Protein AF-A0A9Q0STT8-F1 (afdb_monomer)

InterPro domains:
  IPR005477 Deoxyxylulose-5-phosphate synthase [PF13292] (14-103)
  IPR005477 Deoxyxylulose-5-phosphate synthase [PTHR43322] (15-103)
  IPR029061 Thiamin diphosphate-binding fold [SSF52518] (14-103)

Radius of gyration: 13.48 Å; Cα contacts (8 Å, |Δi|>4): 122; chains: 1; bounding box: 39×24×30 Å

Secondary structure (DSSP, 8-state):
--HHHHHHHHHTTTTT-SSHHHHHHTHHHHHHHHHHS-TTTS----SSSTT-HHHHIIIIIGGGGGGBTSTTSB-SS--GGG-TT--S---STT-HHHHHHHHHHS--

pLDDT: mean 79.93, std 11.66, range [47.59, 95.06]

Solvent-accessible surface area (backbone atoms only — not comparable to full-atom values): 6448 Å² total; per-residue (Å²): 134,61,70,70,58,53,51,55,63,53,60,72,49,72,83,71,72,72,55,54,70,58,17,63,77,36,39,66,61,45,52,48,50,64,68,77,41,61,67,60,79,44,80,61,82,59,64,28,11,54,41,41,56,52,49,43,41,73,71,77,38,51,88,50,55,87,34,48,76,41,92,95,43,36,66,70,36,38,34,47,96,80,35,82,63,24,71,52,69,37,70,58,74,85,48,46,65,64,48,47,54,49,47,74,78,50,77,129

Sequence (108 aa):
MSVFVLFRNMSRKGQIGGHLGSSLGVVELTVILHYVFNSPQDKILWDVGHQAYPHKILTGRRNKMHTIRQTNGLDDFTKRSKSEYDCFGTGHNSTNISAGLGTDLCPF

Structure (mmCIF, N/CA/C/O backbone):
data_AF-A0A9Q0STT8-F1
#
_entry.id   AF-A0A9Q0STT8-F1
#
loop_
_atom_site.group_PDB
_atom_site.id
_atom_site.type_symbol
_atom_site.label_atom_id
_atom_site.label_alt_id
_atom_site.label_comp_id
_atom_site.label_asym_id
_atom_site.label_entity_id
_atom_site.label_seq_id
_atom_site.pdbx_PDB_ins_code
_atom_site.Cartn_x
_atom_site.Cartn_y
_atom_site.Cartn_z
_atom_site.occupancy
_atom_site.B_iso_or_equiv
_atom_site.auth_seq_id
_atom_site.auth_comp_id
_atom_site.auth_asym_id
_atom_site.auth_atom_id
_atom_site.pdbx_PDB_model_num
ATOM 1 N N . MET A 1 1 ? -9.218 -9.811 -11.837 1.00 57.53 1 MET A N 1
ATOM 2 C CA . MET A 1 1 ? -10.231 -8.822 -11.385 1.00 57.53 1 MET A CA 1
ATOM 3 C C . MET A 1 1 ? -10.221 -7.659 -12.372 1.00 57.53 1 MET A C 1
ATOM 5 O O . MET A 1 1 ? -9.147 -7.140 -12.620 1.00 57.53 1 MET A O 1
ATOM 9 N N . SER A 1 2 ? -11.355 -7.285 -12.979 1.00 67.44 2 SER A N 1
ATOM 10 C CA . SER A 1 2 ? -11.391 -6.191 -13.974 1.00 67.44 2 SER A CA 1
ATOM 11 C C . SER A 1 2 ? -11.210 -4.815 -13.313 1.00 67.44 2 SER A C 1
ATOM 13 O O . SER A 1 2 ? -11.763 -4.574 -12.237 1.00 67.44 2 SER A O 1
ATOM 15 N N . VAL A 1 3 ? -10.474 -3.908 -13.967 1.00 67.88 3 VAL A N 1
ATOM 16 C CA . VAL A 1 3 ? -10.230 -2.512 -13.539 1.00 67.88 3 VAL A CA 1
ATOM 17 C C . VAL A 1 3 ? -11.540 -1.794 -13.200 1.00 67.88 3 VAL A C 1
ATOM 19 O O . VAL A 1 3 ? -11.644 -1.121 -12.175 1.00 67.88 3 VAL A O 1
ATOM 22 N N . PHE A 1 4 ? -12.589 -2.046 -13.985 1.00 67.38 4 PHE A N 1
ATOM 23 C CA . PHE A 1 4 ? -13.916 -1.468 -13.778 1.00 67.38 4 PHE A CA 1
ATOM 24 C C . PHE A 1 4 ? -14.537 -1.866 -12.428 1.00 67.38 4 PHE A C 1
ATOM 26 O O . PHE A 1 4 ? -15.201 -1.068 -11.766 1.00 67.38 4 PHE A O 1
ATOM 33 N N . VAL A 1 5 ? -14.278 -3.094 -11.966 1.00 70.19 5 VAL A N 1
ATOM 34 C CA . VAL A 1 5 ? -14.736 -3.573 -10.655 1.00 70.19 5 VAL A CA 1
ATOM 35 C C . VAL A 1 5 ? -13.985 -2.853 -9.539 1.00 70.19 5 VAL A C 1
ATOM 37 O O . VAL A 1 5 ? -14.598 -2.487 -8.537 1.00 70.19 5 VAL A O 1
ATOM 40 N N . LEU A 1 6 ? -12.682 -2.606 -9.697 1.00 72.06 6 LEU A N 1
ATOM 41 C CA . LEU A 1 6 ? -11.889 -1.890 -8.698 1.00 72.06 6 LEU A CA 1
ATOM 42 C C . LEU A 1 6 ? -12.351 -0.436 -8.561 1.00 72.06 6 LEU A C 1
ATOM 44 O O . LEU A 1 6 ? -12.641 -0.001 -7.446 1.00 72.06 6 LEU A O 1
ATOM 48 N N . PHE A 1 7 ? -12.551 0.254 -9.688 1.00 69.75 7 PHE A N 1
ATOM 49 C CA . PHE A 1 7 ? -13.137 1.595 -9.722 1.00 69.75 7 PHE A CA 1
ATOM 50 C C . PHE A 1 7 ? -14.475 1.643 -8.984 1.00 69.75 7 PHE A C 1
ATOM 52 O O . PHE A 1 7 ? -14.648 2.452 -8.077 1.00 69.75 7 PHE A O 1
ATOM 59 N N . ARG A 1 8 ? -15.391 0.707 -9.266 1.00 69.00 8 ARG A N 1
ATOM 60 C CA . ARG A 1 8 ? -16.704 0.662 -8.600 1.00 69.00 8 ARG A CA 1
ATOM 61 C C . ARG A 1 8 ? -16.615 0.426 -7.090 1.00 69.00 8 ARG A C 1
ATOM 63 O O . ARG A 1 8 ? -17.426 0.967 -6.339 1.00 69.00 8 ARG A O 1
ATOM 70 N N . ASN A 1 9 ? -15.648 -0.375 -6.633 1.00 69.12 9 ASN A N 1
ATOM 71 C CA . ASN A 1 9 ? -15.402 -0.576 -5.201 1.00 69.12 9 ASN A CA 1
ATOM 72 C C . ASN A 1 9 ? -14.864 0.695 -4.528 1.00 69.12 9 ASN A C 1
ATOM 74 O O . ASN A 1 9 ? -15.179 0.934 -3.365 1.00 69.12 9 ASN A O 1
ATOM 78 N N . MET A 1 10 ? -14.098 1.517 -5.248 1.00 70.00 10 MET A N 1
ATOM 79 C CA . MET A 1 10 ? -13.580 2.778 -4.719 1.00 70.00 10 MET A CA 1
ATOM 80 C C . MET A 1 10 ? -14.598 3.916 -4.779 1.00 70.00 10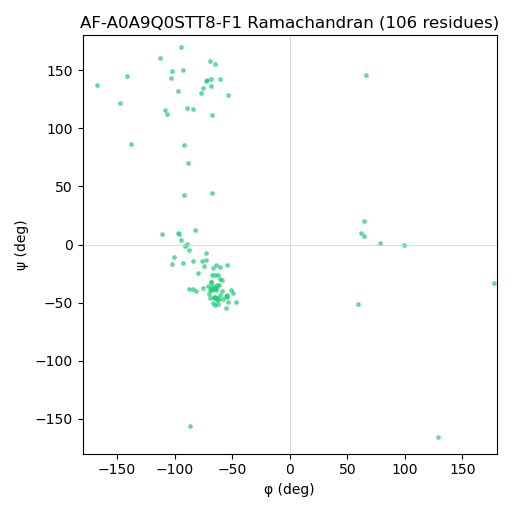 MET A C 1
ATOM 82 O O . MET A 1 10 ? -14.733 4.641 -3.802 1.00 70.00 10 MET A O 1
ATOM 86 N N . SER A 1 11 ? -15.387 4.041 -5.849 1.00 60.06 11 SER A N 1
ATOM 87 C CA . SER A 1 11 ? -16.423 5.080 -5.961 1.00 60.06 11 SER A CA 1
ATOM 88 C C . SER A 1 11 ? -17.487 4.979 -4.861 1.00 60.06 11 SER A C 1
ATOM 90 O O . SER A 1 11 ? -17.991 6.002 -4.405 1.00 60.06 11 SER A O 1
ATOM 92 N N . ARG A 1 12 ? -17.773 3.771 -4.343 1.00 60.12 12 ARG A N 1
ATOM 93 C CA . ARG A 1 12 ? -18.653 3.579 -3.169 1.00 60.12 12 ARG A CA 1
ATOM 94 C C . ARG A 1 12 ? -18.147 4.267 -1.894 1.00 60.12 12 ARG A C 1
ATOM 96 O O . ARG A 1 12 ? -18.937 4.495 -0.987 1.00 60.12 12 ARG A O 1
ATOM 103 N N . LYS A 1 13 ? -16.861 4.621 -1.815 1.00 58.97 13 LYS A N 1
ATOM 104 C CA . LYS A 1 13 ? -16.275 5.352 -0.684 1.00 58.97 13 LYS A CA 1
ATOM 105 C C . LYS A 1 13 ? -16.328 6.873 -0.799 1.00 58.97 13 LYS A C 1
ATOM 107 O O . LYS A 1 13 ? -15.902 7.537 0.144 1.00 58.97 13 LYS A O 1
ATOM 112 N N . GLY A 1 14 ? -16.884 7.432 -1.877 1.00 53.88 14 GLY A N 1
ATOM 113 C CA . GLY A 1 14 ? -17.055 8.885 -2.020 1.00 53.88 14 GLY A CA 1
ATOM 114 C C . GLY A 1 14 ? -17.812 9.548 -0.857 1.00 53.88 14 GLY A C 1
ATOM 115 O O . GLY A 1 14 ? -17.678 10.746 -0.654 1.00 53.88 14 GLY A O 1
ATOM 116 N N . GLN A 1 15 ? -18.540 8.769 -0.048 1.00 47.59 15 GLN A N 1
ATOM 117 C CA . GLN A 1 15 ? -19.290 9.240 1.120 1.00 47.59 15 GLN A CA 1
ATOM 118 C C . GLN A 1 15 ? -18.465 9.377 2.419 1.00 47.59 15 GLN A C 1
ATOM 120 O O . GLN A 1 15 ? -18.949 10.000 3.355 1.00 47.59 15 GLN A O 1
ATOM 125 N N . ILE A 1 16 ? -17.248 8.816 2.512 1.00 51.16 16 ILE A N 1
ATOM 126 C CA . ILE A 1 16 ? -16.497 8.719 3.791 1.00 51.16 16 ILE A CA 1
ATOM 127 C C . ILE A 1 16 ? -15.403 9.803 3.922 1.00 51.16 16 ILE A C 1
ATOM 129 O O . ILE A 1 16 ? -14.855 10.012 5.001 1.00 51.16 16 ILE A O 1
ATOM 133 N N . GLY A 1 17 ? -15.101 10.541 2.846 1.00 54.66 17 GLY A N 1
ATOM 134 C CA . GLY A 1 17 ? -14.025 11.538 2.826 1.00 54.66 17 GLY A CA 1
ATOM 135 C C . GLY A 1 17 ? -12.620 10.924 2.967 1.00 54.66 17 GLY A C 1
ATOM 136 O O . GLY A 1 17 ? -12.401 9.924 3.654 1.00 54.66 17 GLY A O 1
ATOM 137 N N . GLY A 1 18 ? -11.634 11.521 2.299 1.00 61.88 18 GLY A N 1
ATOM 138 C CA . GLY A 1 18 ? -10.235 11.076 2.335 1.00 61.88 18 GLY A CA 1
ATOM 139 C C . GLY A 1 18 ? -9.629 10.890 0.947 1.00 61.88 18 GLY A C 1
ATOM 140 O O . GLY A 1 18 ? -10.191 11.352 -0.043 1.00 61.88 18 GLY A O 1
ATOM 141 N N . HIS A 1 19 ? -8.479 10.212 0.898 1.00 67.12 19 HIS A N 1
ATOM 142 C CA . HIS A 1 19 ? -7.533 10.076 -0.224 1.00 67.12 19 HIS A CA 1
ATOM 143 C C . HIS A 1 19 ? -8.049 9.276 -1.444 1.00 67.12 19 HIS A C 1
ATOM 145 O O . HIS A 1 19 ? -7.371 8.423 -2.020 1.00 67.12 19 HIS A O 1
ATOM 151 N N . LEU A 1 20 ? -9.287 9.549 -1.849 1.00 71.06 20 LEU A N 1
ATOM 152 C CA . LEU A 1 20 ? -9.976 8.913 -2.960 1.00 71.06 20 LEU A CA 1
ATOM 153 C C . LEU A 1 20 ? -9.368 9.333 -4.301 1.00 71.06 20 LEU A C 1
ATOM 155 O O . LEU A 1 20 ? -9.165 8.484 -5.160 1.00 71.06 20 LEU A O 1
ATOM 159 N N . GLY A 1 21 ? -9.046 10.622 -4.464 1.00 71.12 21 GLY A N 1
ATOM 160 C CA . GLY A 1 21 ? -8.467 11.158 -5.700 1.00 71.12 21 GLY A CA 1
ATOM 161 C C . GLY A 1 21 ? -7.100 10.551 -6.017 1.00 71.12 21 GLY A C 1
ATOM 162 O O . GLY A 1 21 ? -6.884 10.051 -7.117 1.00 71.12 21 GLY A O 1
ATOM 163 N N . SER A 1 22 ? -6.210 10.496 -5.023 1.00 76.38 22 SER A N 1
ATOM 164 C CA . SER A 1 22 ? -4.891 9.865 -5.159 1.00 76.38 22 SER A CA 1
ATOM 165 C C . SER A 1 22 ? -4.993 8.356 -5.390 1.00 76.38 22 SER A C 1
ATOM 167 O O . SER A 1 22 ? -4.253 7.811 -6.200 1.00 76.38 22 SER A O 1
ATOM 169 N N . SER A 1 23 ? -5.940 7.679 -4.730 1.00 81.25 23 SER A N 1
ATOM 170 C CA . SER A 1 23 ? -6.182 6.246 -4.933 1.00 81.25 23 SER A CA 1
ATOM 171 C C . SER A 1 23 ? -6.753 5.931 -6.321 1.00 81.25 23 SER A C 1
ATOM 173 O O . SER A 1 23 ? -6.363 4.931 -6.919 1.00 81.25 23 SER A O 1
ATOM 175 N N . LEU A 1 24 ? -7.657 6.767 -6.854 1.00 83.56 24 LEU A N 1
ATOM 176 C CA . LEU A 1 24 ? -8.231 6.622 -8.202 1.00 83.56 24 LEU A CA 1
ATOM 177 C C . LEU A 1 24 ? -7.168 6.769 -9.295 1.00 83.56 24 LEU A C 1
ATOM 179 O O . LEU A 1 24 ? -7.179 5.993 -10.246 1.00 83.56 24 LEU A O 1
ATOM 183 N N . GLY A 1 25 ? -6.222 7.697 -9.125 1.00 85.31 25 GLY A N 1
ATOM 184 C CA . GLY A 1 25 ? -5.141 7.925 -10.087 1.00 85.31 25 GLY A CA 1
ATOM 185 C C . GLY A 1 25 ? -4.142 6.770 -10.221 1.00 85.31 25 GLY A C 1
ATOM 186 O O . GLY A 1 25 ? -3.468 6.672 -11.240 1.00 85.31 25 GLY A O 1
ATOM 187 N N . VAL A 1 26 ? -4.057 5.870 -9.234 1.00 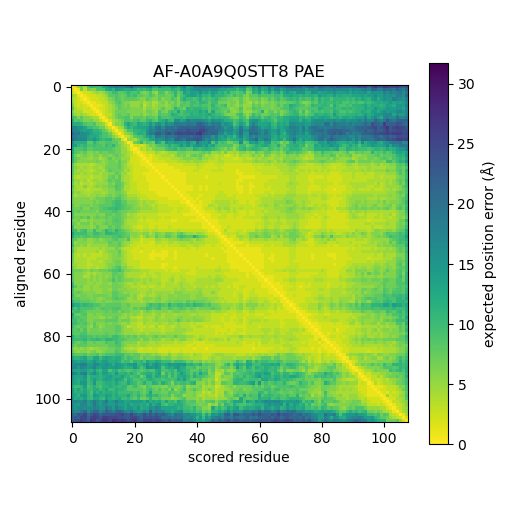89.44 26 VAL A N 1
ATOM 188 C CA . VAL A 1 26 ? -3.102 4.743 -9.241 1.00 89.44 26 VAL A CA 1
ATOM 189 C C . VAL A 1 26 ? -3.766 3.377 -9.415 1.00 89.44 26 VAL A C 1
ATOM 191 O O . VAL A 1 26 ? -3.102 2.353 -9.258 1.00 89.44 26 VAL A O 1
ATOM 194 N N . VAL A 1 27 ? -5.065 3.319 -9.730 1.00 89.62 27 VAL A N 1
ATOM 195 C CA . VAL A 1 27 ? -5.803 2.051 -9.889 1.00 89.62 27 VAL A CA 1
ATOM 196 C C . VAL A 1 27 ? -5.138 1.136 -10.905 1.00 89.62 27 VAL A C 1
ATOM 198 O O . VAL A 1 27 ? -4.833 -0.013 -10.589 1.00 89.62 27 VAL A O 1
ATOM 201 N N . GLU A 1 28 ? -4.916 1.646 -12.112 1.00 89.69 28 GLU A N 1
ATOM 202 C CA . GLU A 1 28 ? -4.370 0.866 -13.222 1.00 89.69 28 GLU A CA 1
ATOM 203 C C . GLU A 1 28 ? -2.934 0.444 -12.931 1.00 89.69 28 GLU A C 1
ATOM 205 O O . GLU A 1 28 ? -2.610 -0.736 -13.049 1.00 89.69 28 GLU A O 1
ATOM 210 N N . LEU A 1 29 ? -2.119 1.375 -12.426 1.00 91.50 29 LEU A N 1
ATOM 211 C CA . LEU A 1 29 ? -0.759 1.092 -11.976 1.00 91.50 29 LEU A CA 1
ATOM 212 C C . LEU A 1 29 ? -0.741 -0.039 -10.943 1.00 91.50 29 LEU A C 1
ATOM 214 O O . LEU A 1 29 ? 0.048 -0.968 -11.054 1.00 91.50 29 LEU A O 1
ATOM 218 N N . THR A 1 30 ? -1.641 -0.000 -9.962 1.00 92.25 30 THR A N 1
ATOM 219 C CA . THR A 1 30 ? -1.692 -1.014 -8.905 1.00 92.25 30 THR A CA 1
ATOM 220 C C . THR A 1 30 ? -2.080 -2.387 -9.450 1.00 92.25 30 THR A C 1
ATOM 222 O O . THR A 1 30 ? -1.535 -3.395 -9.007 1.00 92.25 30 THR A O 1
ATOM 225 N N . VAL A 1 31 ? -3.008 -2.442 -10.410 1.00 91.94 31 VAL A N 1
ATOM 226 C CA . VAL A 1 31 ? -3.381 -3.694 -11.083 1.00 91.94 31 VAL A CA 1
ATOM 227 C C . VAL A 1 31 ? -2.201 -4.247 -11.876 1.00 91.94 31 VAL A C 1
ATOM 229 O O . VAL A 1 31 ? -1.924 -5.436 -11.766 1.00 91.94 31 VAL A O 1
ATOM 232 N N . ILE A 1 32 ? -1.492 -3.400 -12.626 1.00 93.00 32 ILE A N 1
ATOM 233 C CA . ILE A 1 32 ? -0.320 -3.809 -13.409 1.00 93.00 32 ILE A CA 1
ATOM 234 C C . ILE A 1 32 ? 0.788 -4.319 -12.488 1.00 93.00 32 ILE A C 1
ATOM 236 O O . ILE A 1 32 ? 1.321 -5.394 -12.733 1.00 93.00 32 ILE A O 1
ATOM 240 N N . LEU A 1 33 ? 1.096 -3.610 -11.399 1.00 92.69 33 LEU A N 1
ATOM 241 C CA . LEU A 1 33 ? 2.121 -4.036 -10.444 1.00 92.69 33 LEU A CA 1
ATOM 242 C C . LEU A 1 33 ? 1.812 -5.417 -9.857 1.00 92.69 33 LEU A C 1
ATOM 244 O O . LEU A 1 33 ? 2.676 -6.280 -9.867 1.00 92.69 33 LEU A O 1
ATOM 248 N N . HIS A 1 34 ? 0.577 -5.659 -9.412 1.00 93.25 34 HIS A N 1
ATOM 249 C CA . HIS A 1 34 ? 0.166 -6.972 -8.888 1.00 93.25 34 HIS A CA 1
ATOM 250 C C . HIS A 1 34 ? -0.008 -8.054 -9.958 1.00 93.25 34 HIS A C 1
ATOM 252 O O . HIS A 1 34 ? -0.169 -9.221 -9.621 1.00 93.25 34 HIS A O 1
ATOM 258 N N . TYR A 1 35 ? -0.042 -7.677 -11.235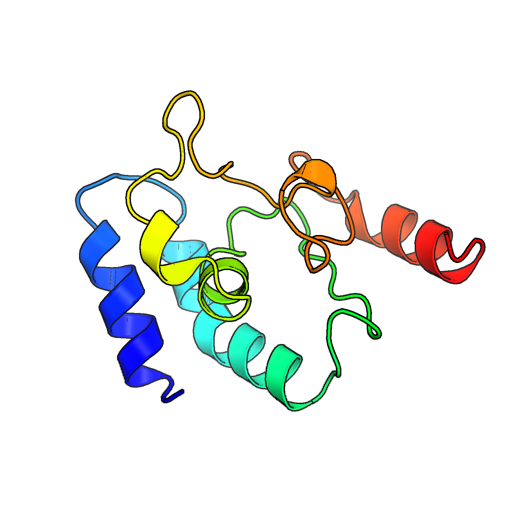 1.00 92.31 35 TYR A N 1
ATOM 259 C CA . TYR A 1 35 ? -0.064 -8.623 -12.345 1.00 92.31 35 TYR A CA 1
ATOM 260 C C . TYR A 1 35 ? 1.351 -9.032 -12.771 1.00 92.31 35 TYR A C 1
ATOM 262 O O . TYR A 1 35 ? 1.575 -10.184 -13.124 1.00 92.31 35 TYR A O 1
ATOM 270 N N . VAL A 1 36 ? 2.291 -8.083 -12.756 1.00 95.06 36 VAL A N 1
ATOM 271 C CA . VAL A 1 36 ? 3.683 -8.284 -13.184 1.00 95.06 36 VAL A CA 1
ATOM 272 C C . VAL A 1 36 ? 4.542 -8.871 -12.062 1.00 95.06 36 VAL A C 1
ATOM 274 O O . VAL A 1 36 ? 5.392 -9.711 -12.337 1.00 95.06 36 VAL A O 1
ATOM 277 N N . PHE A 1 37 ? 4.324 -8.444 -10.816 1.00 92.75 37 PHE A N 1
ATOM 278 C CA . PHE A 1 37 ? 5.093 -8.878 -9.650 1.00 92.75 37 PHE A CA 1
ATOM 279 C C . PHE A 1 37 ? 4.326 -9.899 -8.804 1.00 92.75 37 PHE A C 1
ATOM 281 O O . PHE A 1 37 ? 3.122 -9.768 -8.574 1.00 92.75 37 PHE A O 1
ATOM 288 N N . ASN A 1 38 ? 5.051 -10.871 -8.255 1.00 89.50 38 ASN A N 1
ATOM 289 C CA . ASN A 1 38 ? 4.534 -11.916 -7.377 1.00 89.50 38 ASN A CA 1
ATOM 290 C C . ASN A 1 38 ? 4.564 -11.468 -5.909 1.00 89.50 38 ASN A C 1
ATOM 292 O O . ASN A 1 38 ? 5.332 -11.965 -5.085 1.00 89.50 38 ASN A O 1
ATOM 296 N N . SER A 1 39 ? 3.708 -10.514 -5.548 1.00 89.06 39 SER A N 1
ATOM 297 C CA . SER A 1 39 ? 3.533 -10.121 -4.143 1.00 89.06 39 SER A CA 1
ATOM 298 C C . SER A 1 39 ? 2.857 -11.259 -3.346 1.00 89.06 39 SER A C 1
ATOM 300 O O . SER A 1 39 ? 1.900 -11.842 -3.859 1.00 89.06 39 SER A O 1
ATOM 302 N N . PRO A 1 40 ? 3.301 -11.607 -2.115 1.00 89.38 40 PRO A N 1
ATOM 303 C CA . PRO A 1 40 ? 4.200 -10.857 -1.226 1.00 89.38 40 PRO A CA 1
ATOM 304 C C . PRO A 1 40 ? 5.695 -11.214 -1.323 1.00 89.38 40 PRO A C 1
ATOM 306 O O . PRO A 1 40 ? 6.481 -10.684 -0.529 1.00 89.38 40 PRO A O 1
ATOM 309 N N . GLN A 1 41 ? 6.105 -12.107 -2.234 1.00 88.50 41 GLN A N 1
ATOM 310 C CA . GLN A 1 41 ? 7.529 -12.413 -2.437 1.00 88.50 41 GLN A CA 1
ATOM 311 C C . GLN A 1 41 ? 8.253 -11.169 -2.957 1.00 88.50 41 GLN A C 1
ATOM 313 O O . GLN A 1 41 ? 9.184 -10.687 -2.312 1.00 88.50 41 GLN A O 1
ATOM 318 N N . ASP A 1 42 ? 7.716 -10.579 -4.024 1.00 89.12 42 ASP A N 1
ATOM 319 C CA . ASP A 1 42 ? 8.152 -9.284 -4.528 1.00 89.12 42 ASP A CA 1
ATOM 320 C C . ASP A 1 42 ? 7.585 -8.154 -3.661 1.00 89.12 42 ASP A C 1
ATOM 322 O O . ASP A 1 42 ? 6.381 -8.089 -3.359 1.00 89.12 42 ASP A O 1
ATOM 326 N N . LYS A 1 43 ? 8.470 -7.247 -3.241 1.00 88.00 43 LYS A N 1
ATOM 327 C CA . LYS A 1 43 ? 8.134 -6.161 -2.320 1.00 88.00 43 LYS A CA 1
ATOM 328 C C . LYS A 1 43 ? 7.663 -4.936 -3.096 1.00 88.00 43 LYS A C 1
ATOM 330 O O . LYS A 1 43 ? 8.414 -4.333 -3.853 1.00 88.00 43 LYS A O 1
ATOM 335 N N . ILE A 1 44 ? 6.409 -4.544 -2.873 1.00 90.06 44 ILE A N 1
ATOM 336 C CA . ILE A 1 44 ? 5.811 -3.346 -3.474 1.00 90.06 44 ILE A CA 1
ATOM 337 C C . ILE A 1 44 ? 5.693 -2.279 -2.387 1.00 90.06 44 ILE A C 1
ATOM 339 O O . ILE A 1 44 ? 4.899 -2.415 -1.454 1.00 90.06 44 ILE A O 1
ATOM 343 N N . LEU A 1 45 ? 6.474 -1.205 -2.511 1.00 88.62 45 LEU A N 1
ATOM 344 C CA . LEU A 1 45 ? 6.459 -0.091 -1.565 1.00 88.62 45 LEU A CA 1
ATOM 345 C C . LEU A 1 45 ? 5.580 1.056 -2.075 1.00 88.62 45 LEU A C 1
ATOM 347 O O . LEU A 1 45 ? 5.720 1.519 -3.205 1.00 88.62 45 LEU A O 1
ATOM 351 N N . TRP A 1 46 ? 4.712 1.558 -1.198 1.00 88.25 46 TRP A N 1
ATOM 352 C CA . TRP A 1 46 ? 3.890 2.743 -1.438 1.00 88.25 46 TRP A CA 1
ATOM 353 C C . TRP A 1 46 ? 4.409 3.898 -0.590 1.00 88.25 46 TRP A C 1
ATOM 355 O O . TRP A 1 46 ? 4.338 3.823 0.629 1.00 88.25 46 TRP A O 1
ATOM 365 N N . ASP A 1 47 ? 4.909 4.976 -1.194 1.00 85.31 47 ASP A N 1
ATOM 366 C CA . ASP A 1 47 ? 5.330 6.138 -0.399 1.00 85.31 47 ASP A CA 1
ATOM 367 C C . ASP A 1 47 ? 4.130 6.898 0.158 1.00 85.31 47 ASP A C 1
ATOM 369 O O . ASP A 1 47 ? 3.120 7.044 -0.534 1.00 85.31 47 ASP A O 1
ATOM 373 N N . VAL A 1 48 ? 4.233 7.382 1.397 1.00 83.25 48 VAL A N 1
ATOM 374 C CA . VAL A 1 48 ? 3.131 7.903 2.228 1.00 83.25 48 VAL A CA 1
ATOM 375 C C . VAL A 1 48 ? 2.016 6.870 2.481 1.00 83.25 48 VAL A C 1
ATOM 377 O O . VAL A 1 48 ? 1.675 6.636 3.634 1.00 83.25 48 VAL A O 1
ATOM 380 N N . GLY A 1 49 ? 1.469 6.209 1.453 1.00 81.12 49 GLY A N 1
ATOM 381 C CA . GLY A 1 49 ? 0.563 5.051 1.531 1.00 81.12 49 GLY A CA 1
ATOM 382 C C . GLY A 1 49 ? -0.927 5.368 1.384 1.00 81.12 49 GLY A C 1
ATOM 383 O O . GLY A 1 49 ? -1.757 4.461 1.410 1.00 81.12 49 GLY A O 1
ATOM 384 N N . HIS A 1 50 ? -1.286 6.637 1.204 1.00 85.06 50 HIS A N 1
ATOM 385 C CA . HIS A 1 50 ? -2.675 7.091 1.097 1.00 85.06 50 HIS A CA 1
ATOM 386 C C . HIS A 1 50 ? -3.343 6.747 -0.244 1.00 85.06 50 HIS A C 1
ATOM 388 O O . HIS A 1 50 ? -4.564 6.748 -0.372 1.00 85.06 50 HIS A O 1
ATOM 394 N N . GLN A 1 51 ? -2.537 6.440 -1.253 1.00 86.19 51 GLN A N 1
ATOM 395 C CA . GLN A 1 51 ? -2.940 5.961 -2.568 1.00 86.19 51 GLN A CA 1
ATOM 396 C C . GLN A 1 51 ? -3.091 4.429 -2.623 1.00 86.19 51 GLN A C 1
ATOM 398 O O . GLN A 1 51 ? -3.531 3.891 -3.631 1.00 86.19 51 GLN A O 1
ATOM 403 N N . ALA A 1 52 ? -2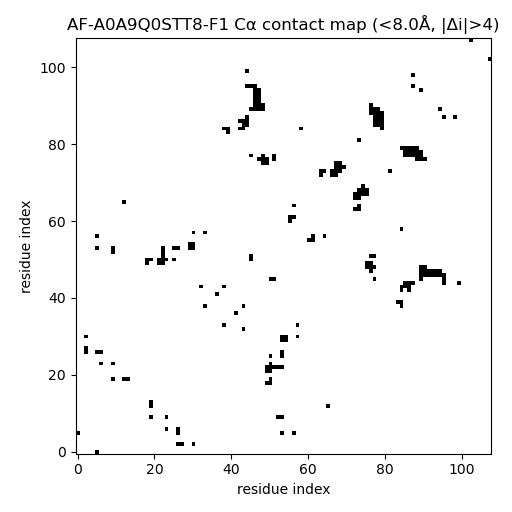.761 3.704 -1.547 1.00 88.69 52 ALA A N 1
ATOM 404 C CA . ALA A 1 52 ? -2.675 2.241 -1.543 1.00 88.69 52 ALA A CA 1
ATOM 405 C C . ALA A 1 52 ? -4.028 1.520 -1.353 1.00 88.69 52 ALA A C 1
ATOM 407 O O . ALA A 1 52 ? -4.065 0.316 -1.095 1.00 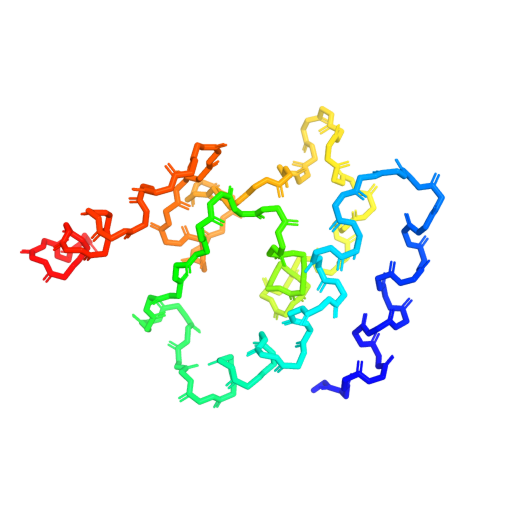88.69 52 ALA A O 1
ATOM 408 N N . TYR A 1 53 ? -5.171 2.205 -1.467 1.00 89.81 53 TYR A N 1
ATOM 409 C CA . TYR A 1 53 ? -6.483 1.554 -1.335 1.00 89.81 53 TYR A CA 1
ATOM 410 C C . TYR A 1 53 ? -6.733 0.455 -2.386 1.00 89.81 53 TYR A C 1
ATOM 412 O O . TYR A 1 53 ? -7.204 -0.618 -1.993 1.00 89.81 53 TYR A O 1
ATOM 420 N N . PRO A 1 54 ? -6.395 0.646 -3.681 1.00 90.44 54 PRO A N 1
ATOM 421 C CA . PRO A 1 54 ? -6.424 -0.420 -4.680 1.00 90.44 54 PRO A CA 1
ATOM 422 C C . PRO A 1 54 ? -5.597 -1.636 -4.255 1.00 90.44 54 PRO A C 1
ATOM 424 O O . PRO A 1 54 ? -6.071 -2.767 -4.351 1.00 90.44 54 PRO A O 1
ATOM 427 N N . HIS A 1 55 ? -4.398 -1.402 -3.710 1.00 92.00 55 HIS A N 1
ATOM 428 C CA . HIS A 1 55 ? -3.502 -2.456 -3.241 1.00 92.00 55 HIS A CA 1
ATOM 429 C C . HIS A 1 55 ? -4.167 -3.255 -2.113 1.00 92.00 55 HIS A C 1
ATOM 431 O O . HIS A 1 55 ? -4.255 -4.475 -2.202 1.00 92.00 55 HIS A O 1
ATOM 437 N N . LYS A 1 56 ? -4.761 -2.587 -1.114 1.00 90.62 56 LYS A N 1
ATOM 438 C CA . LYS A 1 56 ? -5.491 -3.273 -0.032 1.00 90.62 56 LYS A CA 1
ATOM 439 C C . LYS A 1 56 ? -6.652 -4.121 -0.556 1.00 90.62 56 LYS A C 1
ATOM 441 O O . LYS A 1 56 ? -6.875 -5.230 -0.070 1.00 90.62 56 LYS A O 1
ATOM 446 N N . ILE A 1 57 ? -7.387 -3.627 -1.554 1.00 90.31 57 ILE A N 1
ATOM 447 C CA . ILE A 1 57 ? -8.499 -4.369 -2.164 1.00 90.31 57 ILE A CA 1
ATOM 448 C C . ILE A 1 57 ? -8.001 -5.643 -2.855 1.00 90.31 57 ILE A C 1
ATOM 450 O O . ILE A 1 57 ? -8.620 -6.692 -2.670 1.00 90.31 57 ILE A O 1
ATOM 454 N N . LEU A 1 58 ? -6.917 -5.554 -3.634 1.00 90.62 58 LEU A N 1
ATOM 455 C CA . LEU A 1 58 ? -6.370 -6.687 -4.388 1.00 90.62 58 LEU A CA 1
ATOM 456 C C . LEU A 1 58 ? -5.761 -7.757 -3.477 1.00 90.62 58 LEU A C 1
ATOM 458 O O . LEU A 1 58 ? -5.898 -8.940 -3.761 1.00 90.62 58 LEU A O 1
ATOM 462 N N . THR A 1 59 ? -5.200 -7.371 -2.334 1.00 92.50 59 THR A N 1
ATOM 463 C CA . THR A 1 59 ? -4.559 -8.301 -1.393 1.00 92.50 59 THR A CA 1
ATOM 464 C C . THR A 1 59 ? -5.536 -8.807 -0.314 1.00 92.50 59 THR A C 1
ATOM 466 O O . THR A 1 59 ? -5.238 -8.803 0.882 1.00 92.50 59 THR A O 1
ATOM 469 N N . GLY A 1 60 ? -6.770 -9.140 -0.703 1.00 88.19 60 GLY A N 1
ATOM 470 C CA . GLY A 1 60 ? -7.749 -9.805 0.171 1.00 88.19 60 GLY A CA 1
ATOM 471 C C . GLY A 1 60 ? -8.481 -8.928 1.200 1.00 88.19 60 GLY A C 1
ATOM 472 O O . GLY A 1 60 ? -9.333 -9.431 1.932 1.00 88.19 60 GLY A O 1
ATOM 473 N N . ARG A 1 61 ? -8.237 -7.609 1.261 1.00 91.38 61 ARG A N 1
ATOM 474 C CA . ARG A 1 61 ? -8.860 -6.726 2.277 1.00 91.38 61 ARG A CA 1
ATOM 475 C C . ARG A 1 61 ? -10.110 -5.996 1.781 1.00 91.38 61 ARG A C 1
ATOM 477 O O . ARG A 1 61 ? -10.664 -5.174 2.509 1.00 91.38 61 ARG A O 1
ATOM 484 N N . ARG A 1 62 ? -10.625 -6.344 0.593 1.00 86.81 62 ARG A N 1
ATOM 485 C CA . ARG A 1 62 ? -11.846 -5.769 -0.009 1.00 86.81 62 ARG A CA 1
ATOM 486 C C . ARG A 1 62 ? -13.023 -5.691 0.967 1.00 86.81 62 ARG A C 1
ATOM 488 O O . ARG A 1 62 ? -13.624 -4.631 1.114 1.00 86.81 62 ARG A O 1
ATOM 495 N N . ASN A 1 63 ? -13.326 -6.791 1.656 1.00 86.31 63 ASN A N 1
ATOM 496 C CA . ASN A 1 63 ? -14.489 -6.876 2.546 1.00 86.31 63 ASN A CA 1
ATOM 497 C C . ASN A 1 63 ? -14.352 -5.970 3.772 1.00 86.31 63 ASN A C 1
ATOM 499 O O . ASN A 1 63 ? -15.358 -5.512 4.295 1.00 86.31 63 ASN A O 1
ATOM 503 N N . LYS A 1 64 ? -13.122 -5.659 4.196 1.00 86.62 64 LYS A N 1
ATOM 504 C CA . LYS A 1 64 ? -12.827 -4.799 5.350 1.00 86.62 64 LYS A CA 1
ATOM 505 C C . LYS A 1 64 ? -12.674 -3.329 4.967 1.00 86.62 64 LYS A C 1
ATOM 507 O O . LYS A 1 64 ? -12.488 -2.489 5.833 1.00 86.62 64 LYS A O 1
ATOM 512 N N . MET A 1 65 ? -12.783 -2.978 3.683 1.00 84.81 65 MET A N 1
ATOM 513 C CA . MET A 1 65 ? -12.598 -1.592 3.251 1.00 84.81 65 MET A CA 1
ATOM 514 C C . MET A 1 65 ? -13.577 -0.628 3.923 1.00 84.81 65 MET A C 1
ATOM 516 O O . MET A 1 65 ? -13.204 0.515 4.166 1.00 84.81 65 MET A O 1
ATOM 520 N N . HIS A 1 66 ? -14.786 -1.062 4.273 1.00 83.44 66 HIS A N 1
ATOM 521 C CA . HIS A 1 66 ? -15.757 -0.222 4.978 1.00 83.44 66 HIS A CA 1
ATOM 522 C C . HIS A 1 66 ? -15.306 0.206 6.389 1.00 83.44 66 HIS A C 1
ATOM 524 O O . HIS A 1 66 ? -15.834 1.187 6.897 1.00 83.44 66 HIS A O 1
ATOM 530 N N . THR A 1 67 ? -14.311 -0.462 6.991 1.00 86.25 67 THR A N 1
ATOM 531 C CA . THR A 1 67 ? -13.783 -0.134 8.328 1.00 86.25 67 THR A CA 1
ATOM 532 C C . THR A 1 67 ? -12.525 0.735 8.294 1.00 86.25 67 THR A C 1
ATOM 534 O O . THR A 1 67 ? -11.857 0.898 9.312 1.00 86.25 67 THR A O 1
ATOM 537 N N . ILE A 1 68 ? -12.135 1.278 7.134 1.00 84.00 68 ILE A N 1
ATOM 538 C CA . ILE A 1 68 ? -10.930 2.119 7.069 1.00 84.00 68 ILE A CA 1
ATOM 539 C C . ILE A 1 68 ? -11.069 3.343 7.980 1.00 84.00 68 ILE A C 1
ATOM 541 O O . ILE A 1 68 ? -12.150 3.927 8.044 1.00 84.00 68 ILE A O 1
ATOM 545 N N . ARG A 1 69 ? -9.977 3.756 8.635 1.00 80.12 69 ARG A N 1
ATOM 546 C CA . ARG A 1 69 ? -9.925 4.931 9.533 1.00 80.12 69 ARG A CA 1
ATOM 547 C C . ARG A 1 69 ? -10.851 4.834 10.757 1.00 80.12 69 ARG A C 1
ATOM 549 O O . ARG A 1 69 ? -11.009 5.813 11.477 1.00 80.12 69 ARG A O 1
ATOM 556 N N . GLN A 1 70 ? -11.443 3.668 11.011 1.00 82.12 70 GLN A N 1
ATOM 557 C CA . GLN A 1 70 ? -12.198 3.392 12.229 1.00 82.12 70 GLN A CA 1
ATOM 558 C C . GLN A 1 70 ? -11.282 2.759 13.276 1.00 82.12 70 GLN A C 1
ATOM 560 O O . GLN A 1 70 ? -10.348 2.024 12.941 1.00 82.12 70 GLN A O 1
ATOM 565 N N . THR A 1 71 ? -11.573 3.002 14.552 1.00 81.00 71 THR A N 1
ATOM 566 C CA . THR A 1 71 ? -10.903 2.325 15.666 1.00 81.00 71 THR A CA 1
ATOM 567 C C . THR A 1 71 ? -11.003 0.809 15.476 1.00 81.00 71 THR A C 1
ATOM 569 O O . THR A 1 71 ? -12.086 0.283 15.236 1.00 81.00 71 THR A O 1
ATOM 572 N N . ASN A 1 72 ? -9.868 0.107 15.548 1.00 81.88 72 ASN A N 1
ATOM 573 C CA . ASN A 1 72 ? -9.731 -1.338 15.286 1.00 81.88 72 ASN A CA 1
ATOM 574 C C . ASN A 1 72 ? -10.034 -1.802 13.846 1.00 81.88 72 ASN A C 1
ATOM 576 O O . ASN A 1 72 ? -10.025 -3.002 13.568 1.00 81.88 72 ASN A O 1
ATOM 580 N N . GLY A 1 73 ? -10.242 -0.873 12.915 1.00 84.94 73 GLY A N 1
ATOM 581 C CA . GLY A 1 73 ? -10.457 -1.155 11.504 1.00 84.94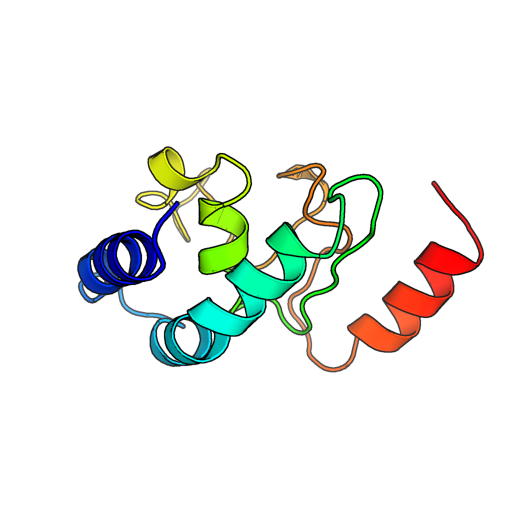 73 GLY A CA 1
ATOM 582 C C . GLY A 1 73 ? -9.167 -1.273 10.688 1.00 84.94 73 GLY A C 1
ATOM 583 O O . GLY A 1 73 ? -8.086 -1.601 11.198 1.00 84.94 73 GLY A O 1
ATOM 584 N N . LEU A 1 74 ? -9.293 -1.031 9.380 1.00 85.94 74 LEU A N 1
ATOM 585 C CA . LEU A 1 74 ? -8.135 -0.892 8.499 1.00 85.94 74 LEU A CA 1
ATOM 586 C C . LEU A 1 74 ? -7.468 0.468 8.715 1.00 85.94 74 LEU A C 1
ATOM 588 O O . LEU A 1 74 ? -8.131 1.505 8.732 1.00 85.94 74 LEU A O 1
ATOM 592 N N . ASP A 1 75 ? -6.142 0.458 8.805 1.00 86.75 75 ASP A N 1
ATOM 593 C CA . ASP A 1 75 ? -5.359 1.689 8.812 1.00 86.75 75 ASP A CA 1
ATOM 594 C C . ASP A 1 75 ? -5.495 2.417 7.468 1.00 86.75 75 ASP A C 1
ATOM 596 O O . ASP A 1 7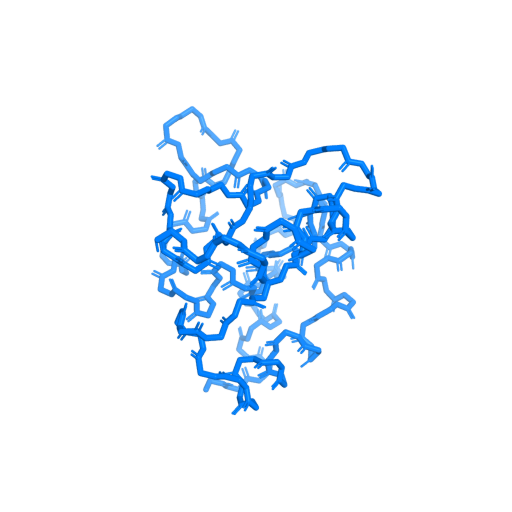5 ? -5.791 1.798 6.439 1.00 86.75 75 ASP A O 1
ATOM 600 N N . ASP A 1 76 ? -5.278 3.730 7.473 1.00 82.56 76 ASP A N 1
ATOM 601 C CA . ASP A 1 76 ? -5.318 4.550 6.258 1.00 82.56 76 ASP A CA 1
ATOM 602 C C . ASP A 1 76 ? -4.128 4.214 5.342 1.00 82.56 76 ASP A C 1
ATOM 604 O O . ASP A 1 76 ? -4.290 3.862 4.172 1.00 82.56 76 ASP A O 1
ATOM 608 N N . PHE A 1 77 ? -2.941 4.130 5.939 1.00 87.19 77 PHE A N 1
ATOM 609 C CA . PHE A 1 77 ? -1.664 3.826 5.290 1.00 87.19 77 PHE A CA 1
ATOM 610 C C . PHE A 1 77 ? -1.309 2.333 5.346 1.00 87.19 77 PHE A C 1
ATOM 612 O O . PHE A 1 77 ? -1.995 1.549 6.015 1.00 87.19 77 PHE A O 1
ATOM 619 N N . THR A 1 78 ? -0.281 1.901 4.613 1.00 87.31 78 THR A N 1
ATOM 620 C CA . THR A 1 78 ? 0.201 0.512 4.691 1.00 87.31 78 THR A CA 1
ATOM 621 C C . THR A 1 78 ? 0.847 0.265 6.047 1.00 87.31 78 THR A C 1
ATOM 623 O O . THR A 1 78 ? 1.497 1.145 6.612 1.00 87.31 78 THR A O 1
ATOM 626 N N . LYS A 1 79 ? 0.651 -0.933 6.600 1.00 86.88 79 LYS A N 1
ATOM 627 C CA . LYS A 1 79 ? 1.208 -1.301 7.901 1.00 86.88 79 LYS A CA 1
ATOM 628 C C . LYS A 1 79 ? 1.547 -2.782 7.942 1.00 86.88 79 LYS A C 1
ATOM 630 O O . LYS A 1 79 ? 0.657 -3.623 7.836 1.00 86.88 79 LYS A O 1
ATOM 635 N N . ARG A 1 80 ? 2.821 -3.086 8.213 1.00 85.94 80 ARG A N 1
ATOM 636 C CA . ARG A 1 80 ? 3.363 -4.457 8.274 1.00 85.94 80 ARG A CA 1
ATOM 637 C C . ARG A 1 80 ? 2.538 -5.406 9.144 1.00 85.94 80 ARG A C 1
ATOM 639 O O . ARG A 1 80 ? 2.254 -6.527 8.752 1.00 85.94 80 ARG A O 1
ATOM 646 N N . SER A 1 81 ? 2.076 -4.945 10.308 1.00 85.38 81 SER A N 1
ATOM 647 C CA . SER A 1 81 ? 1.293 -5.786 11.226 1.00 85.38 81 SER A CA 1
ATOM 648 C C . SER A 1 81 ? -0.141 -6.078 10.766 1.00 85.38 81 SER A C 1
ATOM 650 O O . SER A 1 81 ? -0.836 -6.858 11.412 1.00 85.38 81 SER A O 1
ATOM 652 N N . LYS A 1 82 ? -0.621 -5.451 9.684 1.00 86.06 82 LYS A N 1
ATOM 653 C CA . LYS A 1 82 ? -1.984 -5.636 9.161 1.00 86.06 82 LYS A CA 1
ATOM 654 C C . LYS A 1 82 ? -2.047 -6.538 7.932 1.00 86.06 82 LYS A C 1
ATOM 656 O O . LYS A 1 82 ? -3.148 -6.958 7.575 1.00 86.06 82 LYS A O 1
ATOM 661 N N . SER A 1 83 ? -0.923 -6.775 7.258 1.00 88.31 83 SER A N 1
ATOM 662 C CA . SER A 1 83 ? -0.865 -7.534 6.009 1.00 88.31 83 SER A CA 1
ATOM 663 C C . SER A 1 83 ? 0.576 -7.884 5.651 1.00 88.31 83 SER A C 1
ATOM 665 O O . SER A 1 83 ? 1.441 -7.017 5.691 1.00 88.31 83 SER A O 1
ATOM 667 N N . GLU A 1 84 ? 0.807 -9.115 5.199 1.00 90.25 84 GLU A N 1
ATOM 668 C CA . GLU A 1 84 ? 2.092 -9.562 4.633 1.00 90.25 84 GLU A CA 1
ATOM 669 C C . GLU A 1 84 ? 2.486 -8.802 3.350 1.00 90.25 84 GLU A C 1
ATOM 671 O O . GLU A 1 84 ? 3.666 -8.639 3.051 1.00 90.25 84 GLU A O 1
ATOM 676 N N . TYR A 1 85 ? 1.494 -8.277 2.624 1.00 89.38 85 TYR A N 1
ATOM 677 C CA . TYR A 1 85 ? 1.687 -7.474 1.412 1.00 89.38 85 TYR A CA 1
ATOM 678 C C . TYR A 1 85 ? 2.135 -6.035 1.705 1.00 89.38 85 TYR A C 1
ATOM 680 O O . TYR A 1 85 ? 2.574 -5.328 0.801 1.00 89.38 85 TYR A O 1
ATOM 688 N N . ASP A 1 86 ? 2.014 -5.582 2.957 1.00 90.19 86 ASP A N 1
ATOM 689 C CA . ASP A 1 86 ? 2.412 -4.236 3.354 1.00 90.19 86 ASP A CA 1
ATOM 690 C C . ASP A 1 86 ? 3.868 -4.281 3.824 1.00 90.19 86 ASP A C 1
ATOM 692 O O . ASP A 1 86 ? 4.136 -4.418 5.014 1.00 90.19 86 ASP A O 1
ATOM 696 N N . CYS A 1 87 ? 4.820 -4.168 2.898 1.00 82.81 87 CYS A N 1
ATOM 697 C CA . CYS A 1 87 ? 6.245 -4.370 3.188 1.00 82.81 87 CYS A CA 1
ATOM 698 C C . CYS A 1 87 ? 6.832 -3.323 4.151 1.00 82.81 87 CYS A C 1
ATOM 700 O O . CYS A 1 87 ? 7.786 -3.606 4.873 1.00 82.81 87 CYS A O 1
ATOM 702 N N . PHE A 1 88 ? 6.245 -2.124 4.201 1.00 81.62 88 PHE A N 1
ATOM 703 C CA . PHE A 1 88 ? 6.685 -1.032 5.065 1.00 81.62 88 PHE A CA 1
ATOM 704 C C . PHE A 1 88 ? 5.496 -0.260 5.654 1.00 81.62 88 PHE A C 1
ATOM 706 O O . PHE A 1 88 ? 4.441 -0.116 5.028 1.00 81.62 88 PHE A O 1
ATOM 713 N N . GLY A 1 89 ? 5.667 0.207 6.894 1.00 78.81 89 GLY A N 1
ATOM 714 C CA . GLY A 1 89 ? 4.696 1.063 7.569 1.00 78.81 89 GLY A CA 1
ATOM 715 C C . GLY A 1 89 ? 4.915 2.515 7.170 1.00 78.81 89 GLY A C 1
ATOM 716 O O . GLY A 1 89 ? 5.974 3.056 7.464 1.00 78.81 89 GLY A O 1
ATOM 717 N N . THR A 1 90 ? 3.943 3.135 6.510 1.00 72.19 90 THR A N 1
ATOM 718 C CA . THR A 1 90 ? 4.120 4.464 5.907 1.00 72.19 90 THR A CA 1
ATOM 719 C C . THR A 1 90 ? 3.257 5.509 6.614 1.00 72.19 90 THR A C 1
ATOM 721 O O . THR A 1 90 ? 2.304 5.181 7.323 1.00 72.19 90 THR A O 1
ATOM 724 N N . GLY A 1 91 ? 3.609 6.782 6.444 1.00 67.50 91 GLY A N 1
ATOM 725 C CA . GLY A 1 91 ? 2.840 7.904 6.994 1.00 67.50 91 GLY A CA 1
ATOM 726 C C . GLY A 1 91 ? 3.486 9.261 6.722 1.00 67.50 91 GLY A C 1
ATOM 727 O O . GLY A 1 91 ? 2.783 10.231 6.461 1.00 67.50 91 GLY A O 1
ATOM 728 N N . HIS A 1 92 ? 4.820 9.308 6.683 1.00 77.56 92 HIS A N 1
ATOM 729 C CA . HIS A 1 92 ? 5.585 10.459 6.201 1.00 77.56 92 HIS A CA 1
ATOM 730 C C . HIS A 1 92 ? 6.120 10.211 4.786 1.00 77.56 92 HIS A C 1
ATOM 732 O O . HIS A 1 92 ? 6.392 9.070 4.405 1.00 77.56 92 HIS A O 1
ATOM 738 N N . ASN A 1 93 ? 6.249 11.296 4.025 1.00 76.00 93 ASN A N 1
ATOM 739 C CA . ASN A 1 93 ? 6.757 11.298 2.654 1.00 76.00 93 ASN A CA 1
ATOM 740 C C . ASN A 1 93 ? 8.259 10.982 2.592 1.00 76.00 93 ASN A C 1
ATOM 742 O O . ASN A 1 93 ? 8.975 11.206 3.569 1.00 76.00 93 ASN A O 1
ATOM 746 N N . SER A 1 94 ? 8.729 10.510 1.436 1.00 76.81 94 SER A N 1
ATOM 747 C CA . SER A 1 94 ? 10.1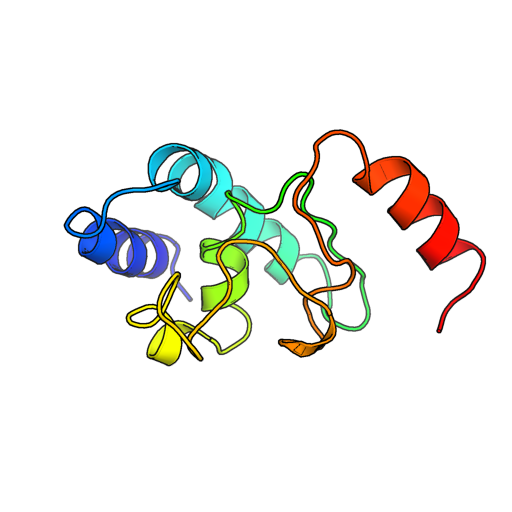41 10.284 1.110 1.00 76.81 94 SER A CA 1
ATOM 748 C C . SER A 1 94 ? 10.835 9.216 1.962 1.00 76.81 94 SER A C 1
ATOM 750 O O . SER A 1 94 ? 12.061 9.193 2.059 1.00 76.81 94 SER A O 1
ATOM 752 N N . THR A 1 95 ? 10.069 8.320 2.590 1.00 81.12 95 THR A N 1
ATOM 753 C CA . THR A 1 95 ? 10.628 7.241 3.428 1.00 81.12 95 THR A CA 1
ATOM 754 C C . THR A 1 95 ? 10.850 5.945 2.647 1.00 81.12 95 THR A C 1
ATOM 756 O O . THR A 1 95 ? 11.600 5.075 3.092 1.00 81.12 95 THR A O 1
ATOM 759 N N . ASN A 1 96 ? 10.244 5.818 1.464 1.00 74.69 96 ASN A N 1
ATOM 760 C CA . ASN A 1 96 ? 10.247 4.598 0.659 1.00 74.69 96 ASN A CA 1
ATOM 761 C C . ASN A 1 96 ? 11.619 4.223 0.068 1.00 74.69 96 ASN A C 1
ATOM 763 O O . ASN A 1 96 ? 11.914 3.037 0.010 1.00 74.69 96 ASN A O 1
ATOM 767 N N . ILE A 1 97 ? 12.457 5.180 -0.350 1.00 79.12 97 ILE A N 1
ATOM 768 C CA . ILE A 1 97 ? 13.763 4.890 -0.975 1.00 79.12 97 ILE A CA 1
ATOM 769 C C . ILE A 1 97 ? 14.702 4.250 0.050 1.00 79.12 97 ILE A C 1
ATOM 771 O O . ILE A 1 97 ? 15.251 3.177 -0.190 1.00 79.12 97 ILE A O 1
ATOM 775 N N . SER A 1 98 ? 14.829 4.866 1.227 1.00 79.75 98 SER A N 1
ATOM 776 C CA . SER A 1 98 ? 15.629 4.318 2.326 1.00 79.75 98 SER A CA 1
ATOM 777 C C . SER A 1 98 ? 15.064 2.989 2.834 1.00 79.75 98 SER A C 1
ATOM 779 O O . SER A 1 98 ? 15.825 2.077 3.149 1.00 79.75 98 SER A O 1
ATOM 781 N N . ALA A 1 99 ? 13.733 2.852 2.884 1.00 78.12 99 ALA A N 1
ATOM 782 C CA . ALA A 1 99 ? 13.084 1.598 3.260 1.00 78.12 99 ALA A CA 1
ATOM 783 C C . ALA A 1 99 ? 13.303 0.482 2.223 1.00 78.12 99 ALA A C 1
ATOM 785 O O . ALA A 1 99 ? 13.505 -0.666 2.614 1.00 78.12 99 ALA A O 1
ATOM 786 N N . GLY A 1 100 ? 13.297 0.807 0.927 1.00 77.31 100 GLY A N 1
ATOM 787 C CA . GLY A 1 100 ? 13.595 -0.126 -0.160 1.00 77.31 100 GLY A CA 1
ATOM 788 C C . GLY A 1 100 ? 15.024 -0.644 -0.059 1.00 77.31 100 GLY A C 1
ATOM 789 O O . GLY A 1 100 ? 15.223 -1.848 0.052 1.00 77.31 100 GLY A O 1
ATOM 790 N N . LEU A 1 101 ? 15.997 0.266 0.070 1.00 79.88 101 LEU A N 1
ATOM 791 C CA . LEU A 1 101 ? 17.403 -0.097 0.271 1.00 79.88 101 LEU A CA 1
ATOM 792 C C . LEU A 1 101 ? 17.589 -1.019 1.490 1.00 79.88 101 LEU A C 1
ATOM 794 O O . LEU A 1 101 ? 18.302 -2.015 1.419 1.00 79.88 101 LEU A O 1
ATOM 798 N N . GLY A 1 102 ? 16.930 -0.709 2.610 1.00 75.69 102 GLY A N 1
ATOM 799 C CA . GLY A 1 102 ? 16.989 -1.548 3.807 1.00 75.69 102 GLY A CA 1
ATOM 800 C C . GLY A 1 102 ? 16.350 -2.929 3.622 1.00 75.69 102 GLY A C 1
ATOM 801 O O . GLY A 1 102 ? 16.854 -3.902 4.175 1.00 75.69 102 GLY A O 1
ATOM 802 N N . THR A 1 103 ? 15.270 -3.020 2.842 1.00 72.69 103 THR A N 1
ATOM 803 C CA . THR A 1 103 ? 14.566 -4.283 2.556 1.00 72.69 103 THR A CA 1
ATOM 804 C C . THR A 1 103 ? 15.390 -5.191 1.640 1.00 72.69 103 THR A C 1
ATOM 806 O O . THR A 1 103 ? 15.392 -6.402 1.841 1.00 72.69 103 THR A O 1
ATOM 809 N N . ASP A 1 104 ? 16.129 -4.612 0.690 1.00 71.88 104 ASP A N 1
ATOM 810 C CA . ASP A 1 104 ? 16.998 -5.359 -0.228 1.00 71.88 104 ASP A CA 1
ATOM 811 C C . ASP A 1 104 ? 18.292 -5.839 0.450 1.00 71.88 104 ASP A C 1
ATOM 813 O O . ASP A 1 104 ? 18.764 -6.944 0.188 1.00 71.88 104 ASP A O 1
ATOM 817 N N . LEU A 1 105 ? 18.875 -5.025 1.341 1.00 62.16 105 LEU A N 1
ATOM 818 C CA . LEU A 1 105 ? 20.135 -5.351 2.024 1.00 62.16 105 LEU A CA 1
ATOM 819 C C . LEU A 1 105 ? 19.968 -6.320 3.202 1.00 62.16 105 LEU A C 1
ATOM 821 O O . LEU A 1 105 ? 20.925 -6.995 3.576 1.00 62.16 105 LEU A O 1
ATOM 825 N N . CYS A 1 106 ? 18.782 -6.379 3.808 1.00 47.66 106 CYS A N 1
ATOM 826 C CA . CYS A 1 106 ? 18.487 -7.274 4.920 1.00 47.66 106 CYS A CA 1
ATOM 827 C C . CYS A 1 106 ? 17.094 -7.892 4.719 1.00 47.66 106 CYS A C 1
ATOM 829 O O . CYS A 1 106 ? 16.100 -7.340 5.204 1.00 47.66 106 CYS A O 1
ATOM 831 N N . PRO A 1 107 ? 16.998 -9.011 3.976 1.00 54.34 107 PRO A N 1
ATOM 832 C CA . PRO A 1 107 ? 15.738 -9.720 3.833 1.00 54.34 107 PRO A CA 1
ATOM 833 C C . PRO A 1 107 ? 15.360 -10.322 5.195 1.00 54.34 107 PRO A C 1
ATOM 835 O O . PRO A 1 107 ? 16.060 -11.192 5.709 1.00 54.34 107 PRO A O 1
ATOM 838 N N . PHE A 1 108 ? 14.291 -9.797 5.801 1.00 50.84 108 PHE A N 1
ATOM 839 C CA . PHE A 1 108 ? 13.704 -10.300 7.050 1.00 50.84 108 PHE A CA 1
ATOM 840 C C . PHE A 1 108 ? 12.977 -11.631 6.852 1.00 50.84 108 PHE A C 1
ATOM 842 O O . PHE A 1 108 ? 12.272 -11.763 5.822 1.00 50.84 108 PHE A O 1
#

Organism: Salix viminalis (NCBI:txid40686)

Foldseek 3Di:
DDLVVLLVLLVVCPPPDALSVLLNVCSVVLVVCVVVDPPPVDADADFQAQNCPSVCCVQPNSVQSVCEPHVVGNDNGQDVVVDSNRQDGYHDGPVRVVSVVVCVVDPD

Nearest PDB structures (foldseek):
  8bzx-assembly1_A  TM=9.707E-01  e=5.788E-09  Klebsiella pneumoniae
  8a5k-assembly1_F  TM=9.729E-01  e=6.934E-09  Pseudomonas aeruginosa LESB58
  6xxg-assembly1_BBB  TM=9.806E-01  e=4.482E-08  Deinococcus radiodurans R1 = ATCC 13939 = DSM 20539
  2o1x-assembly2_D  TM=9.721E-01  e=3.973E-08  Deinococcus radiodurans
  7a9h-assembly1_AAA  TM=9.149E-01  e=5.288E-07  Mycobacterium tuberculosis H37Rv

Mean predicted aligne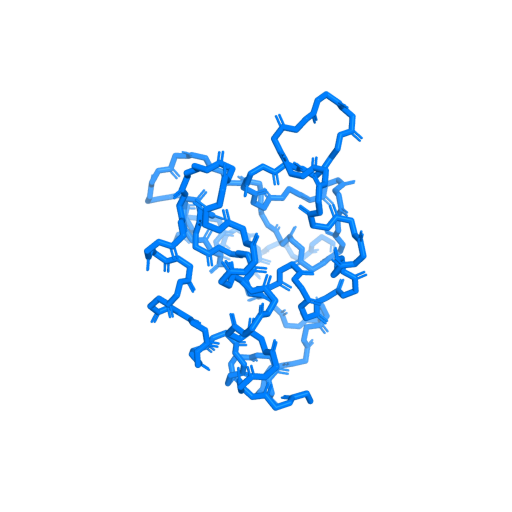d error: 6.98 Å